Protein AF-A0A1B8H742-F1 (afdb_monomer_lite)

Sequence (136 aa):
MLNAHKLLTSQNDYFILVGKNGSGKSRLLHDLAEDLHNSGYNTITVSNTLFDKFEVHPQSLYYSYIGSKLGRNFPAQAIKNTLSTESPKKVSHIFSVLNHIGYEQKIGIKVKFRKKFKDAIRYSTNAFDDYYPIFF

Secondary structure (DSSP, 8-state):
---HHHHHT-S-S-------TTSSHHHHHHHHHHHHHHTT--EEEE-SSTT------TT-SSEEEESGGG-TTHHHHHHHHHHTSS-HHHHHHHHHHHHHTT--S---------HHHHHHHHS---TT-PPP----

Radius of gyration: 23.11 Å; chains: 1; bounding box: 51×52×56 Å

Structure (mmCIF, N/CA/C/O backbone):
data_AF-A0A1B8H742-F1
#
_entry.id   AF-A0A1B8H742-F1
#
loop_
_atom_site.group_PDB
_atom_site.id
_atom_site.type_symbol
_atom_site.label_atom_id
_atom_site.label_alt_id
_atom_site.label_comp_id
_atom_site.label_asym_id
_atom_site.label_entity_id
_atom_site.label_seq_id
_atom_site.pdbx_PDB_ins_code
_atom_site.Cartn_x
_atom_site.Cartn_y
_atom_site.Cartn_z
_atom_site.occupancy
_atom_site.B_iso_or_equiv
_atom_site.auth_seq_id
_atom_site.auth_comp_id
_atom_site.auth_asym_id
_atom_site.auth_atom_id
_atom_site.pdbx_PDB_model_num
ATOM 1 N N . MET A 1 1 ? -19.922 -10.721 17.513 1.00 72.19 1 MET A N 1
ATOM 2 C CA . MET A 1 1 ? -19.017 -10.661 16.344 1.00 72.19 1 MET A CA 1
ATOM 3 C C . MET A 1 1 ? -17.911 -9.637 16.603 1.00 72.19 1 MET A C 1
ATOM 5 O O . MET A 1 1 ? -18.098 -8.798 17.483 1.00 72.19 1 MET A O 1
ATOM 9 N N . LEU A 1 2 ? -16.760 -9.755 15.934 1.00 87.88 2 LEU A N 1
ATOM 10 C CA . LEU A 1 2 ? -15.683 -8.751 15.967 1.00 87.88 2 LEU A CA 1
ATOM 11 C C . LEU A 1 2 ? -16.179 -7.459 15.291 1.00 87.88 2 LEU A C 1
ATOM 13 O O . LEU A 1 2 ? -16.907 -7.556 14.308 1.00 87.88 2 LEU A O 1
ATOM 17 N N . ASN A 1 3 ? -15.837 -6.288 15.826 1.00 92.12 3 ASN A N 1
ATOM 18 C CA . ASN A 1 3 ? -16.185 -4.974 15.269 1.00 92.12 3 ASN A CA 1
ATOM 19 C C . ASN A 1 3 ? -15.054 -3.964 15.550 1.00 92.12 3 ASN A C 1
ATOM 21 O O . ASN A 1 3 ? -14.145 -4.275 16.326 1.00 92.12 3 ASN A O 1
ATOM 25 N N . ALA A 1 4 ? -15.113 -2.774 14.945 1.00 92.06 4 ALA A N 1
ATOM 26 C CA . ALA A 1 4 ? -14.058 -1.764 15.059 1.00 92.06 4 ALA A CA 1
ATOM 27 C C . ALA A 1 4 ? -13.769 -1.360 16.516 1.00 92.06 4 ALA A C 1
ATOM 29 O O . ALA A 1 4 ? -12.616 -1.358 16.933 1.00 92.06 4 ALA A O 1
ATOM 30 N N . HIS A 1 5 ? -14.802 -1.129 17.334 1.00 92.19 5 HIS A N 1
ATOM 31 C CA . HIS A 1 5 ? -14.616 -0.804 18.753 1.00 92.19 5 HIS A CA 1
ATOM 32 C C . HIS A 1 5 ? -13.834 -1.897 19.492 1.00 92.19 5 HIS A C 1
ATOM 34 O O . HIS A 1 5 ? -12.894 -1.603 20.221 1.00 92.19 5 HIS A O 1
ATOM 40 N N . LYS A 1 6 ? -14.195 -3.173 19.303 1.00 92.31 6 LYS A N 1
ATOM 41 C CA . LYS A 1 6 ? -13.496 -4.289 19.954 1.00 92.31 6 LYS A CA 1
ATOM 42 C C . LYS A 1 6 ? -12.052 -4.439 19.495 1.00 92.31 6 LYS A C 1
ATOM 44 O O . LYS A 1 6 ? -11.255 -4.912 20.294 1.00 92.31 6 LYS A O 1
ATOM 49 N N . LEU A 1 7 ? -11.732 -4.078 18.250 1.00 92.12 7 LEU A N 1
ATOM 50 C CA . LEU A 1 7 ? -10.348 -4.024 17.776 1.00 92.12 7 LEU A CA 1
ATOM 51 C C . LEU A 1 7 ? -9.574 -2.925 18.507 1.00 92.12 7 LEU A C 1
ATOM 53 O O . LEU A 1 7 ? -8.513 -3.193 19.055 1.00 92.12 7 LEU A O 1
ATOM 57 N N . LEU A 1 8 ? -10.137 -1.717 18.567 1.00 91.25 8 LEU A N 1
ATOM 58 C CA . LEU A 1 8 ? -9.477 -0.536 19.130 1.00 91.25 8 LEU A CA 1
ATOM 59 C C . LEU A 1 8 ? -9.279 -0.606 20.648 1.00 91.25 8 LEU A C 1
ATOM 61 O O . LEU A 1 8 ? -8.309 -0.060 21.161 1.00 91.25 8 LEU A O 1
ATOM 65 N N . THR A 1 9 ? -10.188 -1.259 21.375 1.00 93.62 9 THR A N 1
ATOM 66 C CA . THR A 1 9 ? -10.099 -1.391 22.838 1.00 93.62 9 THR A CA 1
ATOM 67 C C . THR A 1 9 ? -9.462 -2.702 23.291 1.00 93.62 9 THR A C 1
ATOM 69 O O . THR A 1 9 ? -9.476 -3.003 24.485 1.00 93.62 9 THR A O 1
ATOM 72 N N . SER A 1 10 ? -8.997 -3.546 22.368 1.00 93.38 10 SER A N 1
ATOM 73 C CA . SER A 1 10 ? -8.384 -4.814 22.750 1.00 93.38 10 SER A CA 1
ATOM 74 C C . SER A 1 10 ? -6.988 -4.609 23.317 1.00 93.38 10 SER A C 1
ATOM 76 O O . SER A 1 10 ? -6.275 -3.697 22.922 1.00 93.38 10 SER A O 1
ATOM 78 N N . GLN A 1 11 ? -6.576 -5.522 24.193 1.00 94.69 11 GLN A N 1
ATOM 79 C CA . GLN A 1 11 ? -5.173 -5.658 24.585 1.00 94.69 11 GLN A CA 1
ATOM 80 C C . GLN A 1 11 ? -4.357 -6.480 23.572 1.00 94.69 11 GLN A C 1
ATOM 82 O O . GLN A 1 11 ? -3.143 -6.566 23.706 1.00 94.69 11 GLN A O 1
ATOM 87 N N . ASN A 1 12 ? -5.010 -7.120 22.592 1.00 92.44 12 ASN A N 1
ATOM 88 C CA . ASN A 1 12 ? -4.338 -7.907 21.561 1.00 92.44 12 ASN A CA 1
ATOM 89 C C . ASN A 1 12 ? -4.073 -7.064 20.311 1.00 92.44 12 ASN A C 1
ATOM 91 O O . ASN A 1 12 ? -4.982 -6.402 19.812 1.00 92.44 12 ASN A O 1
ATOM 95 N N . ASP A 1 13 ? -2.879 -7.210 19.739 1.00 90.81 13 ASP A N 1
ATOM 96 C CA . ASP A 1 13 ? -2.471 -6.484 18.528 1.00 90.81 13 ASP A CA 1
ATOM 97 C C . ASP A 1 13 ? -2.834 -7.210 17.221 1.00 90.81 13 ASP A C 1
ATOM 99 O O . ASP A 1 13 ? -2.765 -6.631 16.137 1.00 90.81 13 ASP A O 1
ATOM 103 N N . TYR A 1 14 ? -3.205 -8.493 17.293 1.00 93.19 14 TYR A N 1
ATOM 104 C CA . TYR A 1 14 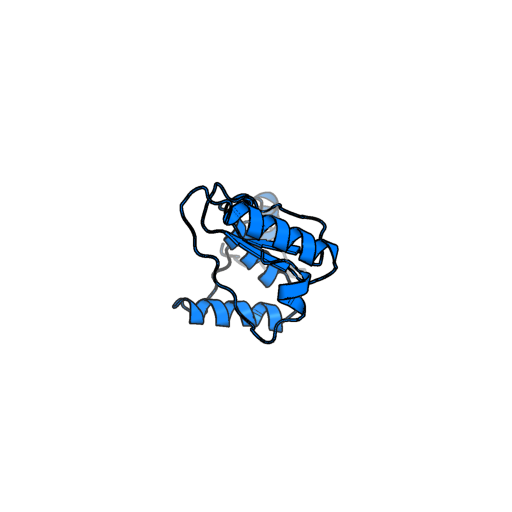? -3.496 -9.309 16.117 1.00 93.19 14 TYR A CA 1
ATOM 105 C C . TYR A 1 14 ? -4.746 -10.169 16.295 1.00 93.19 14 TYR A C 1
ATOM 107 O O . TYR A 1 14 ? -5.039 -10.697 17.367 1.00 93.19 14 TYR A O 1
ATOM 115 N N . PHE A 1 15 ? -5.477 -10.339 15.193 1.00 94.81 15 PHE A N 1
ATOM 116 C CA . PHE A 1 15 ? -6.715 -11.106 15.140 1.00 94.81 15 PHE A CA 1
ATOM 117 C C . PHE A 1 15 ? -6.711 -11.998 13.908 1.00 94.81 15 PHE A C 1
ATOM 119 O O . PHE A 1 15 ? -6.392 -11.554 12.807 1.00 94.81 15 PHE A O 1
ATOM 126 N N . ILE A 1 16 ? -7.109 -13.255 14.087 1.00 93.69 16 ILE A N 1
ATOM 127 C CA . ILE A 1 16 ? -7.201 -14.229 13.000 1.00 93.69 16 ILE A CA 1
ATOM 128 C C . ILE A 1 16 ? -8.666 -14.616 12.828 1.00 93.69 16 ILE A C 1
ATOM 130 O O . ILE A 1 16 ? -9.309 -15.106 13.756 1.00 93.69 16 ILE A O 1
ATOM 134 N N . LEU A 1 17 ? -9.198 -14.409 11.624 1.00 93.50 17 LEU A N 1
ATOM 135 C CA . LEU A 1 17 ? -10.575 -14.753 11.288 1.00 93.50 17 LEU A CA 1
ATOM 136 C C . LEU A 1 17 ? -10.631 -16.100 10.557 1.00 93.50 17 LEU A C 1
ATOM 138 O O . LEU A 1 17 ? -10.281 -16.196 9.381 1.00 93.50 17 LEU A O 1
ATOM 142 N N . VAL A 1 18 ? -11.123 -17.134 11.241 1.00 94.44 18 VAL A N 1
ATOM 143 C CA . VAL A 1 18 ? -11.240 -18.502 10.710 1.00 94.44 18 VAL A CA 1
ATOM 144 C C . VAL A 1 18 ? -12.710 -18.875 10.518 1.0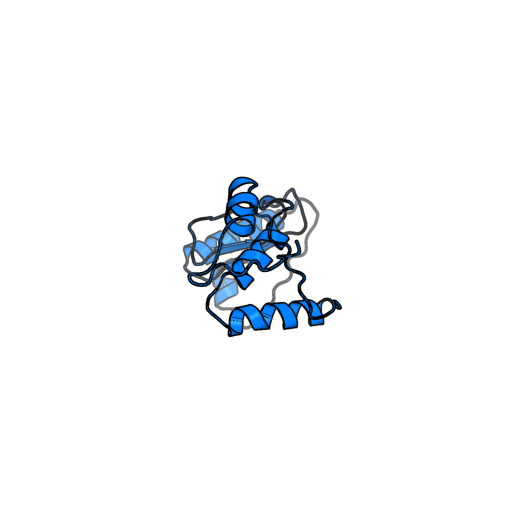0 94.44 18 VAL A C 1
ATOM 146 O O . VAL A 1 18 ? -13.573 -18.505 11.307 1.00 94.44 18 VAL A O 1
ATOM 149 N N . GLY A 1 19 ? -13.017 -19.609 9.449 1.00 93.88 19 GLY A N 1
ATOM 150 C CA . GLY A 1 19 ? -14.378 -20.054 9.148 1.00 93.88 19 GLY A CA 1
ATOM 151 C C . GLY A 1 19 ? -14.484 -20.708 7.775 1.00 93.88 19 GLY A C 1
ATOM 152 O O . GLY A 1 19 ? -13.582 -20.569 6.944 1.00 93.88 19 GLY A O 1
ATOM 153 N N . LYS A 1 20 ? -15.597 -21.399 7.510 1.00 95.50 20 LYS A N 1
ATOM 154 C CA . LYS A 1 20 ? -15.850 -22.077 6.225 1.00 95.50 20 LYS A CA 1
ATOM 155 C C . LYS A 1 20 ? -15.866 -21.091 5.048 1.00 95.50 20 LYS A C 1
ATOM 157 O O . LYS A 1 20 ? -16.108 -19.892 5.212 1.00 95.50 20 LYS A O 1
ATOM 162 N N . ASN A 1 21 ? -15.592 -21.568 3.836 1.00 93.00 21 ASN A N 1
ATOM 163 C CA . ASN A 1 21 ? -15.785 -20.749 2.636 1.00 93.00 21 ASN A CA 1
ATOM 164 C C . ASN A 1 21 ? -17.252 -20.313 2.534 1.00 93.00 21 ASN A C 1
ATOM 166 O O . ASN A 1 21 ? -18.150 -21.066 2.893 1.00 93.00 21 ASN A O 1
ATOM 170 N N . GLY A 1 22 ? -17.480 -19.062 2.132 1.00 92.25 22 GLY A N 1
ATOM 171 C CA . GLY A 1 22 ? -18.819 -18.467 2.120 1.00 92.25 22 GLY A CA 1
ATOM 172 C C . GLY A 1 22 ? -19.335 -17.966 3.477 1.00 92.25 22 GLY A C 1
ATOM 173 O O . GLY A 1 22 ? -20.359 -17.299 3.503 1.00 92.25 22 GLY A O 1
ATOM 174 N N . SER A 1 23 ? -18.622 -18.165 4.594 1.00 94.25 23 SER A N 1
ATOM 175 C CA . SER A 1 23 ? -19.083 -17.726 5.929 1.00 94.25 23 SER A CA 1
ATOM 176 C C . SER A 1 23 ? -19.021 -16.206 6.180 1.00 94.25 23 SER A C 1
ATOM 178 O O . SER A 1 23 ? -19.053 -15.775 7.328 1.00 94.25 23 SER A O 1
ATOM 180 N N . GLY A 1 24 ? -18.836 -15.387 5.140 1.00 94.62 24 GLY A N 1
ATOM 181 C CA . GLY A 1 24 ? -18.797 -13.924 5.259 1.00 94.62 24 GLY A CA 1
ATOM 182 C C . GLY A 1 24 ? -17.463 -13.308 5.702 1.00 94.62 24 GLY A C 1
ATOM 183 O O . GLY A 1 24 ? -17.413 -12.102 5.907 1.00 94.62 24 GLY A O 1
ATOM 184 N N . LYS A 1 25 ? -16.363 -14.070 5.803 1.00 94.81 25 LYS A N 1
ATOM 185 C CA . LYS A 1 25 ? -15.062 -13.551 6.291 1.00 94.81 25 LYS A CA 1
ATOM 186 C C . LYS A 1 25 ? -14.570 -12.303 5.550 1.00 94.81 25 LYS A C 1
ATOM 188 O O . LYS A 1 25 ? -14.269 -11.293 6.171 1.00 94.81 25 LYS A O 1
ATOM 193 N N . SER A 1 26 ? -14.528 -12.363 4.219 1.00 94.69 26 SER A N 1
ATOM 194 C CA . SER A 1 26 ? -14.098 -11.235 3.384 1.00 94.69 26 SER A CA 1
ATOM 195 C C . SER A 1 26 ? -15.049 -10.045 3.475 1.00 94.69 26 SER A C 1
ATOM 197 O O . SER A 1 26 ? -14.616 -8.917 3.280 1.00 94.69 26 SER A O 1
ATOM 199 N N . ARG A 1 27 ? -16.334 -10.290 3.771 1.00 95.38 27 ARG A N 1
ATOM 200 C CA . ARG A 1 27 ? -17.304 -9.217 3.984 1.00 95.38 27 ARG A CA 1
ATOM 201 C C . ARG A 1 27 ? -17.050 -8.523 5.320 1.00 95.38 27 ARG A C 1
ATOM 203 O O . ARG A 1 27 ? -16.902 -7.315 5.321 1.00 95.38 27 ARG A O 1
ATOM 210 N N . LEU A 1 28 ? -16.870 -9.290 6.397 1.00 95.81 28 LEU A N 1
ATOM 211 C CA . LEU A 1 28 ? -16.531 -8.746 7.713 1.00 95.81 28 LEU A CA 1
ATOM 212 C C . LEU A 1 28 ? -15.223 -7.942 7.688 1.00 95.81 28 LEU A C 1
ATOM 214 O O . LEU A 1 28 ? -15.158 -6.876 8.282 1.00 95.81 28 LEU A O 1
ATOM 218 N N . LEU A 1 29 ? -14.186 -8.431 6.997 1.00 95.94 29 LEU A N 1
ATOM 219 C CA . LEU A 1 29 ? -12.924 -7.693 6.857 1.00 95.94 29 LEU A CA 1
ATOM 220 C C . LEU A 1 29 ? -13.092 -6.377 6.087 1.00 95.94 29 LEU A C 1
ATOM 222 O O . LEU A 1 29 ? -12.456 -5.393 6.443 1.00 95.94 29 LEU A O 1
ATOM 226 N N . HIS A 1 30 ? -13.938 -6.356 5.054 1.00 96.62 30 HIS A N 1
ATOM 227 C CA . HIS A 1 30 ? -14.275 -5.126 4.342 1.00 96.62 30 HIS A CA 1
ATOM 228 C C . HIS A 1 30 ? -15.031 -4.148 5.246 1.00 96.62 30 HIS A C 1
ATOM 230 O O . HIS A 1 30 ? -14.599 -3.009 5.367 1.00 96.62 30 HIS A O 1
ATOM 236 N N . ASP A 1 31 ? -16.085 -4.606 5.927 1.00 96.75 31 ASP A N 1
ATOM 237 C CA . ASP A 1 31 ? -16.889 -3.755 6.809 1.00 96.75 31 ASP A CA 1
ATOM 238 C C . ASP A 1 31 ? -16.010 -3.147 7.927 1.00 96.75 31 ASP A C 1
ATOM 240 O O . ASP A 1 31 ? -16.052 -1.947 8.170 1.00 96.75 31 ASP A O 1
ATOM 244 N N . LEU A 1 32 ? -15.114 -3.942 8.530 1.00 96.75 32 LEU A N 1
ATOM 245 C CA . LEU A 1 32 ? -14.145 -3.459 9.524 1.00 96.75 32 LEU A CA 1
ATOM 246 C C . LEU A 1 32 ? -13.192 -2.391 8.975 1.00 96.75 32 LEU A C 1
ATOM 248 O O . LEU A 1 32 ? -12.856 -1.448 9.689 1.00 96.75 32 LEU A O 1
ATOM 252 N N . ALA A 1 33 ? -12.719 -2.557 7.739 1.00 96.62 33 ALA A N 1
ATOM 253 C CA . ALA A 1 33 ? -11.812 -1.601 7.121 1.00 96.62 33 ALA A CA 1
ATOM 254 C C . ALA A 1 33 ? -12.509 -0.262 6.843 1.00 96.62 33 ALA A C 1
ATOM 256 O O . ALA A 1 33 ? -11.929 0.788 7.111 1.00 96.62 33 ALA A O 1
ATOM 257 N N . GLU A 1 34 ? -13.754 -0.298 6.362 1.00 96.88 34 GLU A N 1
ATOM 258 C CA . GLU A 1 34 ? -14.560 0.907 6.158 1.00 96.88 34 GLU A CA 1
ATOM 259 C C . GLU A 1 34 ? -14.896 1.585 7.490 1.00 96.88 34 GLU A C 1
ATOM 261 O O . GLU A 1 34 ? -14.739 2.796 7.612 1.00 96.88 34 GLU A O 1
ATOM 266 N N . ASP A 1 35 ? -15.280 0.829 8.521 1.00 96.31 35 ASP A N 1
ATOM 267 C CA . ASP A 1 35 ? -15.584 1.387 9.844 1.00 96.31 35 ASP A CA 1
ATOM 268 C C . ASP A 1 35 ? -14.373 2.117 10.451 1.00 96.31 35 ASP A C 1
ATOM 270 O O . ASP A 1 35 ? -14.500 3.237 10.956 1.00 96.31 35 ASP A O 1
ATOM 274 N N . LEU A 1 36 ? -13.184 1.505 10.388 1.00 95.75 36 LEU A N 1
ATOM 275 C CA . LEU A 1 36 ? -11.944 2.115 10.881 1.00 95.75 36 LEU A CA 1
ATOM 276 C C . LEU A 1 36 ? -11.563 3.349 10.060 1.00 95.75 36 LEU A C 1
ATOM 278 O O . LEU A 1 36 ? -11.229 4.388 10.637 1.00 95.75 36 LEU A O 1
ATOM 282 N N . HIS A 1 37 ? -11.673 3.265 8.734 1.00 95.50 37 HIS A N 1
ATOM 283 C CA . HIS A 1 37 ? -11.426 4.392 7.845 1.00 95.50 37 HIS A CA 1
ATOM 284 C C . HIS A 1 37 ? -12.348 5.577 8.148 1.00 95.50 37 HIS A C 1
ATOM 286 O O . HIS A 1 37 ? -11.864 6.693 8.346 1.00 95.50 37 HIS A O 1
ATOM 292 N N . ASN A 1 38 ? -13.657 5.329 8.216 1.00 94.12 38 ASN A N 1
ATOM 293 C CA . ASN A 1 38 ? -14.678 6.343 8.474 1.00 94.12 38 ASN A CA 1
ATOM 294 C C . ASN A 1 38 ? -14.534 6.961 9.870 1.00 94.12 38 ASN A C 1
ATOM 296 O O . ASN A 1 38 ? -14.891 8.118 10.075 1.00 94.12 38 ASN A O 1
ATOM 300 N N . SER A 1 39 ? -13.953 6.218 10.815 1.00 93.75 39 SER A N 1
ATOM 301 C CA . SER A 1 39 ? -13.606 6.715 12.151 1.00 93.75 39 SER A CA 1
ATOM 302 C C . SER A 1 39 ? -12.299 7.529 12.184 1.00 93.75 39 SER A C 1
ATOM 304 O O . SER A 1 39 ? -11.873 7.955 13.254 1.00 93.75 39 SER A O 1
ATOM 306 N N . GLY A 1 40 ? -11.645 7.749 11.036 1.00 93.06 40 GLY A N 1
ATOM 307 C CA . GLY A 1 40 ? -10.429 8.559 10.907 1.00 93.06 40 GLY A CA 1
ATOM 308 C C . GLY A 1 40 ? -9.119 7.809 11.164 1.00 93.06 40 GLY A C 1
ATOM 309 O O . GLY A 1 40 ? -8.065 8.440 11.249 1.00 93.06 40 GLY A O 1
ATOM 310 N N . TYR A 1 41 ? -9.147 6.478 11.280 1.00 94.81 41 TYR A N 1
ATOM 311 C CA . TYR A 1 41 ? -7.932 5.691 11.485 1.00 94.81 41 TYR A CA 1
ATOM 312 C C . TYR A 1 41 ? -7.212 5.407 10.168 1.00 94.81 41 TYR A C 1
ATOM 314 O O . TYR A 1 41 ? -7.825 5.038 9.161 1.00 94.81 41 TYR A O 1
ATOM 322 N N . ASN A 1 42 ? -5.879 5.495 10.215 1.00 95.81 42 ASN A N 1
ATOM 323 C CA . ASN A 1 42 ? -5.010 5.030 9.138 1.00 95.81 42 ASN A CA 1
ATOM 324 C C . ASN A 1 42 ? -5.224 3.532 8.911 1.00 95.81 42 ASN A C 1
ATOM 326 O O . ASN A 1 42 ? -4.838 2.706 9.736 1.00 95.81 42 ASN A O 1
ATOM 330 N N . THR A 1 43 ? -5.821 3.196 7.777 1.00 95.88 43 THR A N 1
ATOM 331 C CA . THR A 1 43 ? -6.245 1.846 7.436 1.00 95.88 43 THR A CA 1
ATOM 332 C C . THR A 1 43 ? -5.552 1.410 6.154 1.00 95.88 43 THR A C 1
ATOM 334 O O . THR A 1 43 ? -5.639 2.073 5.120 1.00 95.88 43 THR A O 1
ATOM 337 N N . ILE A 1 44 ? -4.850 0.279 6.214 1.00 96.19 44 ILE A N 1
ATOM 338 C CA . ILE A 1 44 ? -4.234 -0.344 5.042 1.00 96.19 44 ILE A CA 1
ATOM 339 C C . ILE A 1 44 ? -4.912 -1.688 4.817 1.00 96.19 44 ILE A C 1
ATOM 341 O O . ILE A 1 44 ? -4.882 -2.555 5.690 1.00 96.19 44 ILE A O 1
ATOM 345 N N . THR A 1 45 ? -5.507 -1.874 3.644 1.00 96.50 45 THR A N 1
ATOM 346 C CA . THR A 1 45 ? -6.107 -3.147 3.241 1.00 96.50 45 THR A CA 1
ATOM 347 C C . THR A 1 45 ? -5.233 -3.821 2.199 1.00 96.50 45 THR A C 1
ATOM 349 O O . THR A 1 45 ? -4.790 -3.197 1.237 1.00 96.50 45 THR A O 1
ATOM 352 N N . VAL A 1 46 ? -4.956 -5.112 2.393 1.00 95.62 46 VAL A N 1
ATOM 353 C CA . VAL A 1 46 ? -4.107 -5.897 1.490 1.00 95.62 46 VAL A CA 1
ATOM 354 C C . VAL A 1 46 ? -4.874 -7.117 1.004 1.00 95.62 46 VAL A C 1
ATOM 356 O O . VAL A 1 46 ? -5.468 -7.848 1.797 1.00 95.62 46 VAL A O 1
ATOM 359 N N . SER A 1 47 ? -4.860 -7.346 -0.307 1.00 94.56 47 SER A N 1
ATOM 360 C CA . SER A 1 47 ? -5.535 -8.473 -0.942 1.00 94.56 47 SER A CA 1
ATOM 361 C C . SER A 1 47 ? -4.666 -9.137 -2.005 1.00 94.56 47 SER A C 1
ATOM 363 O O . SER A 1 47 ? -4.170 -8.492 -2.929 1.00 94.56 47 SER A O 1
ATOM 365 N N . ASN A 1 48 ? -4.585 -10.466 -1.923 1.00 90.50 48 ASN A N 1
ATOM 366 C CA . ASN A 1 48 ? -3.892 -11.311 -2.897 1.00 90.50 48 ASN A CA 1
ATOM 367 C C . ASN A 1 48 ? -4.844 -11.928 -3.939 1.00 90.50 48 ASN A C 1
ATOM 369 O O . ASN A 1 48 ? -4.447 -12.826 -4.678 1.00 90.50 48 ASN A O 1
ATOM 373 N N . THR A 1 49 ? -6.107 -11.493 -3.998 1.00 88.94 49 THR A N 1
ATOM 374 C CA . THR A 1 49 ? -7.109 -12.019 -4.939 1.00 88.94 49 THR A CA 1
ATOM 375 C C . THR A 1 49 ? -7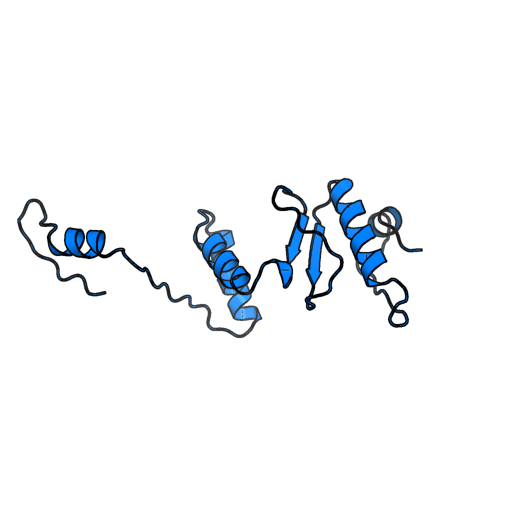.718 -10.912 -5.797 1.00 88.94 49 THR A C 1
ATOM 377 O O . THR A 1 49 ? -7.739 -9.745 -5.416 1.00 88.94 49 THR A O 1
ATOM 380 N N . LEU A 1 50 ? -8.210 -11.287 -6.980 1.00 87.19 50 LEU A N 1
ATOM 381 C CA . LEU A 1 50 ? -8.974 -10.416 -7.886 1.00 87.19 50 LEU A CA 1
ATOM 382 C C . LEU A 1 50 ? -10.405 -10.167 -7.409 1.00 87.19 50 LEU A C 1
ATOM 384 O O . LEU A 1 50 ? -11.025 -9.185 -7.802 1.00 87.19 50 LEU A O 1
ATOM 388 N N . PHE A 1 51 ? -10.920 -11.043 -6.548 1.00 89.44 51 PHE A N 1
ATOM 389 C CA . PHE A 1 51 ? -12.324 -11.054 -6.135 1.00 89.44 51 PHE A CA 1
ATOM 390 C C . PHE A 1 51 ? -12.535 -10.506 -4.722 1.00 89.44 51 PHE A C 1
ATOM 392 O O . PHE A 1 51 ? -13.486 -10.891 -4.039 1.00 89.44 51 PHE A O 1
ATOM 399 N N . ASP A 1 52 ? -11.625 -9.660 -4.236 1.00 94.25 52 ASP A N 1
ATOM 400 C CA . ASP A 1 52 ? -11.791 -9.076 -2.911 1.00 94.25 52 ASP A CA 1
ATOM 401 C C . ASP A 1 52 ? -12.939 -8.067 -2.853 1.00 94.25 52 ASP A C 1
ATOM 403 O O . ASP A 1 52 ? -13.401 -7.519 -3.858 1.00 94.25 52 ASP A O 1
ATOM 407 N N . LYS A 1 53 ? -13.398 -7.833 -1.627 1.00 94.44 53 LYS A N 1
ATOM 408 C CA . LYS A 1 53 ? -14.531 -6.965 -1.311 1.00 94.44 53 LYS A CA 1
ATOM 409 C C . LYS A 1 53 ? -14.099 -5.552 -0.907 1.00 94.44 53 LYS A C 1
ATOM 411 O O . LYS A 1 53 ? -14.974 -4.763 -0.601 1.00 94.44 53 LYS A O 1
ATOM 416 N N . PHE A 1 54 ? -12.800 -5.243 -0.870 1.00 96.62 54 PHE A N 1
ATOM 417 C CA . PHE A 1 54 ? -12.314 -3.945 -0.400 1.00 96.62 54 PHE A CA 1
ATOM 418 C C . PHE A 1 54 ? -12.578 -2.846 -1.426 1.00 96.62 54 PHE A C 1
ATOM 420 O O . PHE A 1 54 ? -12.400 -3.062 -2.626 1.00 96.62 54 PHE A O 1
ATOM 427 N N . GLU A 1 55 ? -12.954 -1.661 -0.963 1.00 94.06 55 GLU A N 1
ATOM 428 C CA . GLU A 1 55 ? -13.077 -0.498 -1.836 1.00 94.06 55 GLU A CA 1
ATOM 429 C C . GLU A 1 55 ? -11.715 0.164 -2.047 1.00 94.06 55 GLU A C 1
ATOM 431 O O . GLU A 1 55 ? -10.763 -0.040 -1.282 1.00 94.06 55 GLU A O 1
ATOM 436 N N . VAL A 1 56 ? -11.624 0.947 -3.120 1.00 93.25 56 VAL A N 1
ATOM 437 C CA . VAL A 1 5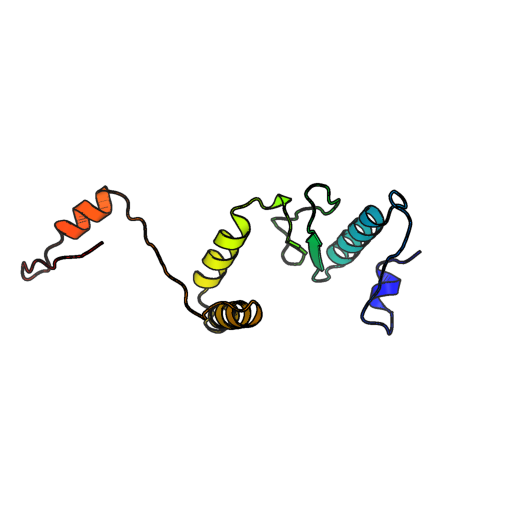6 ? -10.499 1.845 -3.372 1.00 93.25 56 VAL A CA 1
ATOM 438 C C . VAL A 1 56 ? -10.990 3.258 -3.108 1.00 93.25 56 VAL A C 1
ATOM 440 O O . VAL A 1 56 ? -11.984 3.676 -3.694 1.00 93.25 56 VAL A O 1
ATOM 443 N N . HIS A 1 57 ? -10.257 4.001 -2.280 1.00 93.56 57 HIS A N 1
ATOM 444 C CA . HIS A 1 57 ? -10.577 5.382 -1.917 1.00 93.56 57 HIS A CA 1
ATOM 445 C C . HIS A 1 57 ? -9.488 6.337 -2.436 1.00 93.56 57 HIS A C 1
ATOM 447 O O . HIS A 1 57 ? -8.589 6.697 -1.681 1.00 93.56 57 HIS A O 1
ATOM 453 N N . PRO A 1 58 ? -9.512 6.762 -3.719 1.00 86.31 58 PRO A N 1
ATOM 454 C CA . PRO A 1 58 ? -8.401 7.499 -4.336 1.00 86.31 58 PRO A CA 1
ATOM 455 C C . PRO A 1 58 ? -8.107 8.863 -3.703 1.00 86.31 58 PRO A C 1
ATOM 457 O O . PRO A 1 58 ? -7.002 9.376 -3.841 1.00 86.31 58 PRO A O 1
ATOM 460 N N . GLN A 1 59 ? -9.108 9.467 -3.059 1.00 90.69 59 GLN A N 1
ATOM 461 C CA . GLN A 1 59 ? -9.010 10.785 -2.427 1.00 90.69 59 GLN A CA 1
ATOM 462 C C . GLN A 1 59 ? -8.726 10.699 -0.921 1.00 90.69 59 GLN A C 1
ATOM 464 O O . GLN A 1 59 ? -8.535 11.727 -0.275 1.00 90.69 59 GLN A O 1
ATOM 469 N N . SER A 1 60 ? -8.712 9.493 -0.349 1.00 92.88 60 SER A N 1
ATOM 470 C CA . SER A 1 60 ? -8.504 9.319 1.083 1.00 92.88 60 SER A CA 1
ATOM 471 C C . SER A 1 60 ? -7.032 9.475 1.445 1.00 92.88 60 SER A C 1
ATOM 473 O O . SER A 1 60 ? -6.154 8.863 0.840 1.00 92.88 60 SER A O 1
ATOM 475 N N . LEU A 1 61 ? -6.767 10.271 2.480 1.00 89.31 61 LEU A N 1
ATOM 476 C CA . LEU A 1 61 ? -5.438 10.396 3.084 1.00 89.31 61 LEU A CA 1
ATOM 477 C C . LEU A 1 61 ? -5.158 9.298 4.119 1.00 89.31 61 LEU A C 1
ATOM 479 O O . LEU A 1 61 ? -4.005 9.083 4.482 1.00 89.31 61 LEU A O 1
ATOM 483 N N . TYR A 1 62 ? -6.205 8.613 4.585 1.00 93.00 62 TYR A N 1
ATOM 484 C CA . TYR A 1 62 ? -6.154 7.675 5.708 1.00 93.00 62 TYR A CA 1
ATOM 485 C C . TYR A 1 62 ? -6.468 6.237 5.295 1.00 93.00 62 TYR A C 1
ATOM 487 O O . TYR A 1 62 ? -6.456 5.348 6.137 1.00 93.00 62 TYR A O 1
ATOM 495 N N . TYR A 1 63 ? -6.746 5.985 4.016 1.00 96.50 63 TYR A N 1
ATOM 496 C CA . TYR A 1 63 ? -7.031 4.649 3.513 1.00 96.50 63 TYR A CA 1
ATOM 497 C C . TYR A 1 63 ? -6.145 4.315 2.323 1.00 96.50 63 TYR A C 1
ATOM 499 O O . TYR A 1 63 ? -6.138 5.014 1.313 1.00 96.50 63 TYR A O 1
ATOM 507 N N . SER A 1 64 ? -5.410 3.212 2.430 1.00 94.19 64 SER A N 1
ATOM 508 C CA . SER A 1 64 ? -4.594 2.677 1.344 1.00 94.19 64 SER A CA 1
ATOM 509 C C . SER A 1 64 ? -4.998 1.243 1.047 1.00 94.19 64 SER A C 1
ATOM 511 O O . SER A 1 64 ? -4.848 0.357 1.883 1.00 94.19 64 SER A O 1
ATOM 513 N N . TYR A 1 65 ? -5.470 1.004 -0.171 1.00 94.94 65 TYR A N 1
ATOM 514 C CA . TYR A 1 65 ? -5.673 -0.345 -0.683 1.00 94.94 65 TYR A CA 1
ATOM 515 C C . TYR A 1 65 ? -4.410 -0.816 -1.403 1.00 94.94 65 TYR A C 1
ATOM 517 O O . TYR A 1 65 ? -3.800 -0.053 -2.151 1.00 94.94 65 TYR A O 1
ATOM 525 N N . ILE A 1 66 ? -4.036 -2.078 -1.202 1.00 93.31 66 ILE A N 1
ATOM 526 C CA . ILE A 1 66 ? -2.986 -2.782 -1.936 1.00 93.31 66 ILE A CA 1
ATOM 527 C C . ILE A 1 66 ? -3.580 -4.088 -2.442 1.00 93.31 66 ILE A C 1
ATOM 529 O O . ILE A 1 66 ? -3.816 -5.034 -1.691 1.00 93.31 66 ILE A O 1
ATOM 533 N N . GLY A 1 67 ? -3.792 -4.164 -3.745 1.00 92.56 67 GLY A N 1
ATOM 534 C CA . GLY A 1 67 ? -4.286 -5.380 -4.352 1.00 92.56 67 GLY A CA 1
ATOM 535 C C . GLY A 1 67 ? -4.459 -5.248 -5.848 1.00 92.56 67 GLY A C 1
ATOM 536 O O . GLY A 1 67 ? -4.103 -4.252 -6.483 1.00 92.56 67 GLY A O 1
ATOM 537 N N . SER A 1 68 ? -5.005 -6.3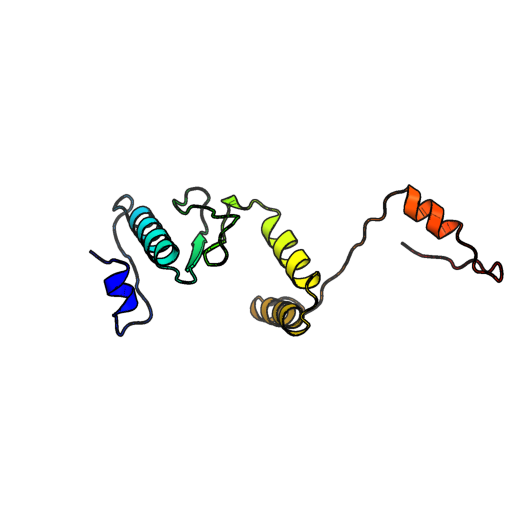05 -6.417 1.00 88.38 68 SER A N 1
ATOM 538 C CA . SER A 1 68 ? -5.081 -6.504 -7.857 1.00 88.38 68 SER A CA 1
ATOM 539 C C . SER A 1 68 ? -5.939 -5.464 -8.598 1.00 88.38 68 SER A C 1
ATOM 541 O O . SER A 1 68 ? -5.673 -5.209 -9.775 1.00 88.38 68 SER A O 1
ATOM 543 N N . LYS A 1 69 ? -6.891 -4.798 -7.919 1.00 89.94 69 LYS A N 1
ATOM 544 C CA . LYS A 1 69 ? -7.716 -3.715 -8.499 1.00 89.94 69 LYS A CA 1
ATOM 545 C C . LYS A 1 69 ? -6.893 -2.508 -8.964 1.00 89.94 69 LYS A C 1
ATOM 547 O O . LYS A 1 69 ? -7.338 -1.775 -9.839 1.00 89.94 69 LYS A O 1
ATOM 552 N N . LEU A 1 70 ? -5.673 -2.327 -8.447 1.00 87.88 70 LEU A N 1
ATOM 553 C CA . LEU A 1 70 ? -4.754 -1.260 -8.878 1.00 87.88 70 LEU A CA 1
ATOM 554 C C . LEU A 1 70 ? -4.051 -1.573 -10.208 1.00 87.88 70 LEU A C 1
ATOM 556 O O . LEU A 1 70 ? -3.373 -0.724 -10.787 1.00 87.88 70 LEU A O 1
ATOM 560 N N . GLY A 1 71 ? -4.211 -2.798 -10.708 1.00 87.62 71 GLY A N 1
ATOM 561 C CA . GLY A 1 71 ? -3.641 -3.245 -11.966 1.00 87.62 71 GLY A CA 1
ATOM 562 C C . GLY A 1 71 ? -2.153 -3.591 -11.888 1.00 87.62 71 GLY A C 1
ATOM 563 O O . GLY A 1 71 ? -1.434 -3.322 -10.927 1.00 87.62 71 GLY A O 1
ATOM 564 N N . ARG A 1 72 ? -1.664 -4.205 -12.969 1.00 87.00 72 ARG A N 1
ATOM 565 C CA . ARG A 1 72 ? -0.307 -4.780 -13.058 1.00 87.00 72 ARG A CA 1
ATOM 566 C C . ARG A 1 72 ? 0.817 -3.743 -12.967 1.00 87.00 72 ARG A C 1
ATOM 568 O O . ARG A 1 72 ? 1.948 -4.093 -12.656 1.00 87.00 72 ARG A O 1
ATOM 575 N N . ASN A 1 73 ? 0.511 -2.477 -13.244 1.00 88.00 73 ASN A N 1
ATOM 576 C CA . ASN A 1 73 ? 1.490 -1.392 -13.235 1.00 88.00 73 ASN A CA 1
ATOM 577 C C . ASN A 1 73 ? 1.695 -0.779 -11.844 1.00 88.00 73 ASN A C 1
ATOM 579 O O . ASN A 1 73 ? 2.611 0.029 -11.688 1.00 88.00 73 ASN A O 1
ATOM 583 N N . PHE A 1 74 ? 0.882 -1.151 -10.850 1.00 88.56 74 PHE A N 1
ATOM 584 C CA . PHE A 1 74 ? 0.939 -0.568 -9.514 1.00 88.56 74 PHE A CA 1
ATOM 585 C C . PHE A 1 74 ? 2.325 -0.665 -8.855 1.00 88.56 74 PHE A C 1
ATOM 587 O O . PHE A 1 74 ? 2.814 0.373 -8.414 1.00 88.56 74 PHE A O 1
ATOM 594 N N . PRO A 1 75 ? 3.040 -1.813 -8.862 1.00 85.56 75 PRO A N 1
ATOM 595 C CA . PRO A 1 75 ? 4.380 -1.876 -8.272 1.00 85.56 75 PRO A CA 1
ATOM 596 C C . PRO A 1 75 ? 5.360 -0.898 -8.931 1.00 85.56 75 PRO A C 1
ATOM 598 O O . PRO A 1 75 ? 6.099 -0.184 -8.255 1.00 85.56 75 PRO A O 1
ATOM 601 N N . ALA A 1 76 ? 5.322 -0.800 -10.263 1.00 87.81 76 ALA A N 1
ATOM 602 C CA . ALA A 1 76 ? 6.169 0.128 -11.003 1.00 87.81 76 ALA A CA 1
ATOM 603 C C . ALA A 1 76 ? 5.812 1.595 -10.710 1.00 87.81 76 ALA A C 1
ATOM 605 O O . ALA A 1 76 ? 6.703 2.440 -10.652 1.00 87.81 76 ALA A O 1
ATOM 606 N N . GLN A 1 77 ? 4.527 1.912 -10.534 1.00 88.62 77 GLN A N 1
ATOM 607 C CA . GLN A 1 77 ? 4.079 3.245 -10.128 1.00 88.62 77 GLN A CA 1
ATOM 608 C C . GLN A 1 77 ? 4.501 3.567 -8.694 1.00 88.62 77 GLN A C 1
ATOM 610 O O . GLN A 1 77 ? 5.032 4.646 -8.466 1.00 88.62 77 GLN A O 1
ATOM 615 N N . ALA A 1 78 ? 4.353 2.630 -7.755 1.00 87.94 78 ALA A N 1
ATOM 616 C CA . ALA A 1 78 ? 4.766 2.803 -6.367 1.00 87.94 78 ALA A CA 1
ATOM 617 C C . ALA A 1 78 ? 6.266 3.116 -6.264 1.00 87.94 78 ALA A C 1
ATOM 619 O O . ALA A 1 78 ? 6.645 4.090 -5.622 1.00 87.94 78 ALA A O 1
ATOM 620 N N . ILE A 1 79 ? 7.115 2.368 -6.978 1.00 88.50 79 ILE A N 1
ATOM 621 C CA . ILE A 1 79 ? 8.561 2.638 -7.027 1.00 88.50 79 ILE A CA 1
ATOM 622 C C . ILE A 1 79 ? 8.833 4.028 -7.612 1.00 88.50 79 ILE A C 1
ATOM 624 O O . ILE A 1 79 ? 9.579 4.806 -7.022 1.00 88.50 79 ILE A O 1
ATOM 628 N N . LYS A 1 80 ? 8.209 4.379 -8.745 1.00 89.06 80 LYS A N 1
ATOM 629 C CA . LYS A 1 80 ? 8.385 5.703 -9.365 1.00 89.06 80 LYS A CA 1
ATOM 630 C C . LYS A 1 80 ? 7.951 6.835 -8.440 1.00 89.06 80 LYS A C 1
ATOM 632 O O . LYS A 1 80 ? 8.666 7.824 -8.343 1.00 89.06 80 LYS A O 1
ATOM 637 N N . ASN A 1 81 ? 6.822 6.689 -7.754 1.00 88.06 81 ASN A N 1
ATOM 638 C CA . ASN A 1 81 ? 6.308 7.693 -6.828 1.00 88.06 81 ASN A CA 1
ATOM 639 C C . ASN A 1 81 ? 7.263 7.884 -5.648 1.00 88.06 81 ASN A C 1
ATOM 641 O O . ASN A 1 81 ? 7.568 9.018 -5.287 1.00 88.06 81 ASN A O 1
ATOM 645 N N . THR A 1 82 ? 7.799 6.793 -5.097 1.00 89.38 82 THR A N 1
ATOM 646 C CA . THR A 1 82 ? 8.772 6.873 -4.004 1.00 89.38 82 THR A CA 1
ATOM 647 C C . THR A 1 82 ? 10.109 7.456 -4.460 1.00 89.38 82 THR A C 1
ATOM 649 O O . THR A 1 82 ? 10.737 8.161 -3.688 1.00 89.38 82 THR A O 1
ATOM 652 N N . LEU A 1 83 ? 10.536 7.245 -5.709 1.00 88.12 83 LEU A N 1
ATOM 653 C CA . LEU A 1 83 ? 11.729 7.906 -6.263 1.00 88.12 83 LEU A CA 1
ATOM 654 C C . LEU A 1 83 ? 11.496 9.375 -6.640 1.00 88.12 83 LEU A C 1
ATOM 656 O O . LEU A 1 83 ? 12.450 10.137 -6.732 1.00 88.12 83 LEU A O 1
ATOM 660 N N . SER A 1 84 ? 10.242 9.769 -6.866 1.00 88.56 84 SER A N 1
ATOM 661 C CA . SER A 1 84 ? 9.865 11.142 -7.231 1.00 88.56 84 SER A CA 1
ATOM 662 C C . SER A 1 84 ? 9.642 12.039 -6.007 1.00 88.56 84 SER A C 1
ATOM 664 O O . SER A 1 84 ? 9.262 13.195 -6.158 1.00 88.56 84 SER A O 1
ATOM 666 N N . THR A 1 85 ? 9.825 11.517 -4.790 1.00 88.12 85 THR A N 1
ATOM 667 C CA . THR A 1 85 ? 9.703 12.298 -3.555 1.00 88.12 85 THR A CA 1
ATOM 668 C C . THR A 1 85 ? 11.004 13.031 -3.241 1.00 88.12 85 THR A C 1
ATOM 670 O O . THR A 1 85 ? 12.092 12.500 -3.441 1.00 88.12 85 THR A O 1
ATOM 673 N N . GLU A 1 86 ? 10.902 14.224 -2.659 1.00 88.06 86 GLU A N 1
ATOM 674 C CA . GLU A 1 86 ? 12.070 14.977 -2.184 1.00 88.06 86 GLU A CA 1
ATOM 675 C C . GLU A 1 86 ? 12.647 14.418 -0.874 1.00 88.06 86 GLU A C 1
ATOM 677 O O . GLU A 1 86 ? 13.722 14.821 -0.447 1.00 88.06 86 GLU A O 1
ATOM 682 N N . SER A 1 87 ? 11.944 13.490 -0.212 1.00 91.12 87 SER A N 1
ATOM 683 C CA . SER A 1 87 ? 12.348 12.946 1.085 1.00 91.12 87 SER A CA 1
ATOM 684 C C . SER A 1 87 ? 13.422 11.857 0.940 1.00 91.12 87 SER A C 1
ATOM 686 O O . SER A 1 87 ? 13.090 10.728 0.559 1.00 91.12 87 SER A O 1
ATOM 688 N N . PRO A 1 88 ? 14.682 12.101 1.357 1.00 87.19 88 PRO A N 1
ATOM 689 C CA . PRO A 1 88 ? 15.752 11.112 1.212 1.00 87.19 88 PRO A CA 1
ATOM 690 C C . PRO A 1 88 ? 15.486 9.841 2.029 1.00 87.19 88 PRO A C 1
ATOM 692 O O . PRO A 1 88 ? 15.846 8.743 1.615 1.00 87.19 88 PRO A O 1
ATOM 695 N N . LYS A 1 89 ? 14.787 9.978 3.166 1.00 89.62 89 LYS A N 1
ATOM 696 C CA . LYS A 1 89 ? 14.376 8.853 4.024 1.00 89.62 89 LYS A CA 1
ATOM 697 C C . LYS A 1 89 ? 13.401 7.906 3.319 1.00 89.62 89 LYS A C 1
ATOM 699 O O . LYS A 1 89 ? 13.502 6.694 3.457 1.00 89.62 89 LYS A O 1
ATOM 704 N N . LYS A 1 90 ? 12.446 8.443 2.552 1.00 85.19 90 LYS A N 1
ATOM 705 C CA . LYS A 1 90 ? 11.497 7.609 1.796 1.00 85.19 90 LYS A CA 1
ATOM 706 C C . LYS A 1 90 ? 12.202 6.860 0.668 1.00 85.19 90 LYS A C 1
ATOM 708 O O . LYS A 1 90 ? 11.904 5.692 0.439 1.00 85.19 90 LYS A O 1
ATOM 713 N N . VAL A 1 91 ? 13.160 7.512 0.011 1.00 87.69 91 VAL A N 1
ATOM 714 C CA . VAL A 1 91 ? 13.992 6.882 -1.020 1.00 87.69 91 VAL A CA 1
ATOM 715 C C . VAL A 1 91 ? 14.845 5.762 -0.419 1.00 87.69 91 VAL A C 1
ATOM 717 O O . VAL A 1 91 ? 14.864 4.660 -0.965 1.00 87.69 91 VAL A O 1
ATOM 720 N N . SER A 1 92 ? 15.490 5.992 0.733 1.00 89.06 92 SER A N 1
ATOM 721 C CA . SER A 1 92 ? 16.324 4.971 1.382 1.00 89.06 92 SER A CA 1
ATOM 722 C C . SER A 1 92 ? 15.529 3.733 1.809 1.00 89.06 92 SER A C 1
ATOM 724 O O . SER A 1 92 ? 16.021 2.615 1.667 1.00 89.06 92 SER A O 1
ATOM 726 N N . HIS A 1 93 ? 14.274 3.903 2.239 1.00 89.81 93 HIS A N 1
ATOM 727 C CA . HIS A 1 93 ? 13.399 2.782 2.591 1.00 89.81 93 HIS A CA 1
ATOM 728 C C . HIS A 1 93 ? 13.166 1.796 1.439 1.00 89.81 93 HIS A C 1
ATOM 730 O O . HIS A 1 93 ? 13.024 0.605 1.709 1.00 89.81 93 HIS A O 1
ATOM 736 N N . ILE A 1 94 ? 13.165 2.237 0.171 1.00 91.50 94 ILE A N 1
ATOM 737 C CA . ILE A 1 94 ? 13.030 1.303 -0.963 1.00 91.50 94 ILE A CA 1
ATOM 738 C C . ILE A 1 94 ? 14.169 0.283 -0.946 1.00 91.50 94 ILE A C 1
ATOM 740 O O . ILE A 1 94 ? 13.927 -0.905 -1.141 1.00 91.50 94 ILE A O 1
ATOM 744 N N . PHE A 1 95 ? 15.402 0.722 -0.694 1.00 91.62 95 PHE A N 1
ATOM 745 C CA . PHE A 1 95 ? 16.561 -0.168 -0.680 1.00 91.62 95 PHE A CA 1
ATOM 746 C C . PHE A 1 95 ? 16.497 -1.163 0.483 1.00 91.62 95 PHE A C 1
ATOM 748 O O . PHE A 1 95 ? 16.779 -2.344 0.286 1.00 91.62 95 PHE A O 1
ATOM 755 N N . SER A 1 96 ? 16.004 -0.736 1.650 1.00 92.50 96 SER A N 1
ATOM 756 C CA . SER A 1 96 ? 15.717 -1.648 2.765 1.00 92.50 96 SER A CA 1
ATOM 757 C C . SER A 1 96 ? 14.678 -2.706 2.391 1.00 92.50 96 SER A C 1
ATOM 759 O O . SER A 1 96 ? 14.853 -3.879 2.717 1.00 92.50 96 SER A O 1
ATOM 761 N N . VAL A 1 97 ? 13.618 -2.312 1.674 1.00 91.44 97 VAL A N 1
ATOM 762 C CA . VAL A 1 97 ? 12.604 -3.250 1.173 1.00 91.44 97 VAL A CA 1
ATOM 763 C C . VAL A 1 97 ? 13.227 -4.234 0.188 1.00 91.44 97 VAL A C 1
ATOM 765 O O . VAL A 1 97 ? 13.047 -5.431 0.375 1.00 91.44 97 VAL A O 1
ATOM 768 N N . LEU A 1 98 ? 13.995 -3.767 -0.805 1.00 91.50 98 LEU A N 1
ATOM 769 C CA . LEU A 1 98 ? 14.675 -4.633 -1.781 1.00 91.50 98 LEU A CA 1
ATOM 770 C C . LEU A 1 98 ? 15.566 -5.674 -1.095 1.00 91.50 98 LEU A C 1
ATOM 772 O O . LEU A 1 98 ? 15.488 -6.854 -1.426 1.00 91.50 98 LEU A O 1
ATOM 776 N N . ASN A 1 99 ? 16.341 -5.257 -0.092 1.00 94.94 99 ASN A N 1
ATOM 777 C CA . ASN A 1 99 ? 17.165 -6.167 0.698 1.00 94.94 99 ASN A CA 1
ATOM 778 C C . ASN A 1 99 ? 16.318 -7.212 1.439 1.00 94.94 99 ASN A C 1
ATOM 780 O O . ASN A 1 99 ? 16.647 -8.394 1.439 1.00 94.94 99 ASN A O 1
ATOM 784 N N . HIS A 1 100 ? 15.205 -6.784 2.042 1.00 95.06 100 HIS A N 1
ATOM 785 C CA . HIS A 1 100 ? 14.301 -7.670 2.773 1.00 95.06 100 HIS A CA 1
ATOM 786 C C . HIS A 1 100 ? 13.676 -8.749 1.877 1.00 95.06 100 HIS A C 1
ATOM 788 O O . HIS A 1 100 ? 13.540 -9.891 2.305 1.00 95.06 100 HIS A O 1
ATOM 794 N N . ILE A 1 101 ? 13.338 -8.414 0.628 1.00 93.00 101 ILE A N 1
ATOM 795 C CA . ILE A 1 101 ? 12.801 -9.377 -0.346 1.00 93.00 101 ILE A CA 1
ATOM 796 C C . ILE A 1 101 ? 13.890 -10.154 -1.113 1.00 93.00 101 ILE A C 1
ATOM 798 O O . ILE A 1 101 ? 13.561 -10.910 -2.025 1.00 93.00 101 ILE A O 1
ATOM 802 N N . GLY A 1 102 ? 15.171 -9.992 -0.756 1.00 94.25 102 GLY A N 1
ATOM 803 C CA . GLY A 1 102 ? 16.295 -10.752 -1.319 1.00 94.25 102 GLY A CA 1
ATOM 804 C C . GLY A 1 102 ? 16.843 -10.234 -2.654 1.00 94.25 102 GLY A C 1
ATOM 805 O O . GLY A 1 102 ? 17.527 -10.972 -3.358 1.00 94.25 102 GLY A O 1
ATOM 806 N N . TYR A 1 103 ? 16.547 -8.987 -3.023 1.00 93.38 103 TYR A N 1
ATOM 807 C CA . TYR A 1 103 ? 17.064 -8.348 -4.235 1.00 93.38 103 TYR A CA 1
ATOM 808 C C . TYR A 1 103 ? 18.307 -7.504 -3.938 1.00 93.38 103 TYR A C 1
ATOM 810 O O . TYR A 1 103 ? 18.502 -7.004 -2.829 1.00 93.38 103 TYR A O 1
ATOM 818 N N . GLU A 1 104 ? 19.127 -7.272 -4.966 1.00 93.31 104 GLU A N 1
ATOM 819 C CA . GLU A 1 104 ? 20.188 -6.270 -4.885 1.00 93.31 104 GLU A CA 1
ATOM 820 C C . GLU A 1 104 ? 19.598 -4.875 -4.636 1.00 93.31 104 GLU A C 1
ATOM 822 O O . GLU A 1 104 ? 18.608 -4.472 -5.249 1.00 93.31 104 GLU A O 1
ATOM 827 N N . GLN A 1 105 ? 20.255 -4.094 -3.780 1.00 93.12 105 GLN A N 1
ATOM 828 C CA . GLN A 1 105 ? 19.869 -2.719 -3.451 1.00 93.12 105 GLN A CA 1
ATOM 829 C C . GLN A 1 105 ? 20.283 -1.736 -4.560 1.00 93.12 105 GLN A C 1
ATOM 831 O O . GLN A 1 105 ? 20.952 -0.734 -4.320 1.00 93.12 105 GLN A O 1
ATOM 836 N N . LYS A 1 106 ? 19.916 -2.044 -5.805 1.00 89.88 106 LYS A N 1
ATOM 837 C CA . LYS A 1 106 ? 20.216 -1.249 -6.997 1.00 89.88 106 LYS A CA 1
ATOM 838 C C . LYS A 1 106 ? 18.943 -1.062 -7.807 1.00 89.88 106 LYS A C 1
ATOM 840 O O . LYS A 1 106 ? 18.167 -1.995 -7.990 1.00 89.88 106 LYS A O 1
ATOM 845 N N . ILE A 1 107 ? 18.746 0.144 -8.332 1.00 86.12 107 ILE A N 1
ATOM 846 C CA . ILE A 1 107 ? 17.610 0.465 -9.197 1.00 86.12 107 ILE A CA 1
ATOM 847 C C . ILE A 1 107 ? 18.152 1.034 -10.503 1.00 86.12 107 ILE A C 1
ATOM 849 O O . ILE A 1 107 ? 18.764 2.099 -10.523 1.00 86.12 107 ILE A O 1
ATOM 853 N N . GLY A 1 108 ? 17.912 0.324 -11.604 1.00 86.31 108 GLY A N 1
ATOM 854 C CA . GLY A 1 108 ? 18.198 0.828 -12.943 1.00 86.31 108 GLY A CA 1
ATOM 855 C C . GLY A 1 108 ? 17.119 1.810 -13.397 1.00 86.31 108 GLY A C 1
ATOM 856 O O . GLY A 1 108 ? 15.930 1.487 -13.374 1.00 86.31 108 GLY A O 1
ATOM 857 N N . ILE A 1 109 ? 17.522 2.998 -13.847 1.00 84.00 109 ILE A N 1
ATOM 858 C CA . ILE A 1 109 ? 16.600 4.019 -14.354 1.00 84.00 109 ILE A CA 1
ATOM 859 C C . ILE A 1 109 ? 16.759 4.119 -15.869 1.00 84.00 109 ILE A C 1
ATOM 861 O O . ILE A 1 109 ? 17.824 4.456 -16.376 1.00 84.00 109 ILE A O 1
ATOM 865 N N . LYS A 1 110 ? 15.673 3.859 -16.605 1.00 84.19 110 LYS A N 1
ATOM 866 C CA . LYS A 1 110 ? 15.605 4.076 -18.055 1.00 84.19 110 LYS A CA 1
ATOM 867 C C . LYS A 1 110 ? 14.714 5.271 -18.365 1.00 84.19 110 LYS A C 1
ATOM 869 O O . LYS A 1 110 ? 13.490 5.183 -18.252 1.00 84.19 110 LYS A O 1
ATOM 874 N N . VAL A 1 111 ? 15.318 6.363 -18.824 1.00 80.81 111 VAL A N 1
ATOM 875 C CA . VAL A 1 111 ? 14.593 7.568 -19.240 1.00 80.81 111 VAL A CA 1
ATOM 876 C C . VAL A 1 111 ? 14.278 7.490 -20.735 1.00 80.81 111 VAL A C 1
ATOM 878 O O . VAL A 1 111 ? 15.164 7.343 -21.573 1.00 80.81 111 VAL A O 1
ATOM 881 N N . LYS A 1 112 ? 12.992 7.569 -21.097 1.00 80.44 112 LYS A N 1
ATOM 882 C CA . LYS A 1 112 ? 12.548 7.603 -22.500 1.00 80.44 112 LYS A CA 1
ATOM 883 C C . LYS A 1 112 ? 12.265 9.044 -22.927 1.00 80.44 112 LYS A C 1
ATOM 885 O O . LYS A 1 112 ? 11.189 9.569 -22.657 1.00 80.44 112 LYS A O 1
ATOM 890 N N . PHE A 1 113 ? 13.202 9.662 -23.641 1.00 79.44 113 PHE A N 1
ATOM 891 C CA . PHE A 1 113 ? 13.000 10.983 -24.245 1.00 79.44 113 PHE A CA 1
ATOM 892 C C . PHE A 1 113 ? 12.134 10.903 -25.511 1.00 79.44 113 PHE A C 1
ATOM 894 O O . PHE A 1 113 ? 12.318 10.001 -26.337 1.00 79.44 113 PHE A O 1
ATOM 901 N N . ARG A 1 114 ? 11.212 11.864 -25.699 1.00 79.62 114 ARG A N 1
ATOM 902 C CA . ARG A 1 114 ? 10.497 12.020 -26.982 1.00 79.62 114 ARG A CA 1
ATOM 903 C C . ARG A 1 114 ? 11.492 12.432 -28.072 1.00 79.62 114 ARG A C 1
ATOM 905 O O . ARG A 1 114 ? 12.436 13.163 -27.784 1.00 79.62 114 ARG A O 1
ATOM 912 N N . LYS A 1 115 ? 11.241 12.023 -29.321 1.00 78.19 115 LYS A N 1
ATOM 913 C CA . LYS A 1 115 ? 12.135 12.257 -30.473 1.00 78.19 115 LYS A CA 1
ATOM 914 C C . LYS A 1 115 ? 12.606 13.716 -30.581 1.00 78.19 115 LYS A C 1
ATOM 916 O O . LYS A 1 115 ? 13.803 13.952 -30.567 1.00 78.19 115 LYS A O 1
ATOM 921 N N . LYS A 1 116 ? 11.681 14.678 -30.481 1.00 75.62 116 LYS A N 1
ATOM 922 C CA . LYS A 1 116 ? 11.986 16.121 -30.500 1.00 75.62 116 LYS A CA 1
ATOM 923 C C . LYS A 1 116 ? 13.029 16.585 -29.469 1.00 75.62 116 LYS A C 1
ATOM 925 O O . LYS A 1 116 ? 13.785 17.500 -29.750 1.00 75.62 116 LYS A O 1
ATOM 930 N N . PHE A 1 117 ? 13.076 15.964 -28.285 1.00 71.25 117 PHE A N 1
ATOM 931 C CA . PHE A 1 117 ? 14.077 16.289 -27.263 1.00 71.25 117 PHE A CA 1
ATOM 932 C C . PHE A 1 117 ? 15.423 15.653 -27.583 1.00 71.25 117 PHE A C 1
ATOM 934 O O . PHE A 1 117 ? 16.448 16.275 -27.357 1.00 71.25 117 PHE A O 1
ATOM 941 N N . LYS A 1 118 ? 15.428 14.438 -28.142 1.00 68.12 118 LYS A N 1
ATOM 942 C CA . LYS A 1 118 ? 16.666 13.812 -28.621 1.00 68.12 118 LYS A CA 1
ATOM 943 C C . LYS A 1 118 ? 17.297 14.629 -29.741 1.00 68.12 118 LYS A C 1
ATOM 945 O O . LYS A 1 118 ? 18.511 14.767 -29.763 1.00 68.12 118 LYS A O 1
ATOM 950 N N . ASP A 1 119 ? 16.470 15.174 -30.629 1.00 66.25 119 ASP A N 1
ATOM 951 C CA . ASP A 1 119 ? 16.923 16.036 -31.714 1.00 66.25 119 ASP A CA 1
ATOM 952 C C . ASP A 1 119 ? 17.461 17.360 -31.142 1.00 66.25 119 ASP A C 1
ATOM 954 O O . ASP A 1 119 ? 18.606 17.700 -31.400 1.00 66.25 119 ASP A O 1
ATOM 958 N N . ALA A 1 120 ? 16.721 18.041 -30.258 1.00 66.31 120 ALA A N 1
ATOM 959 C CA . ALA A 1 120 ? 17.188 19.280 -29.621 1.00 66.31 120 ALA A CA 1
ATOM 960 C C . ALA A 1 120 ? 18.499 19.117 -28.823 1.00 66.31 120 ALA A C 1
ATOM 962 O O . ALA A 1 120 ? 19.363 19.980 -28.892 1.00 66.31 120 ALA A O 1
ATOM 963 N N . ILE A 1 121 ? 18.664 18.002 -28.105 1.00 63.75 121 ILE A N 1
ATOM 964 C CA . ILE A 1 121 ? 19.871 17.690 -27.320 1.00 63.75 121 ILE A CA 1
ATOM 965 C C . ILE A 1 121 ? 21.064 17.330 -28.224 1.00 63.75 121 ILE A C 1
ATOM 967 O O . ILE A 1 121 ? 22.207 17.588 -27.867 1.00 63.75 121 ILE A O 1
ATOM 971 N N . ARG A 1 122 ? 20.826 16.748 -29.407 1.00 59.81 122 ARG A N 1
ATOM 972 C CA . ARG A 1 122 ? 21.886 16.466 -30.393 1.00 59.81 122 ARG A CA 1
ATOM 973 C C . ARG A 1 122 ? 22.438 17.723 -31.061 1.00 59.81 122 ARG A C 1
ATOM 975 O O . ARG A 1 122 ? 23.561 17.682 -31.546 1.00 59.81 122 ARG A O 1
ATOM 982 N N . TYR A 1 123 ? 21.649 18.795 -31.107 1.00 54.53 123 TYR A N 1
ATOM 983 C CA . TYR A 1 123 ? 21.998 20.048 -31.781 1.00 54.53 123 TYR A CA 1
ATOM 984 C C . TYR A 1 123 ? 22.195 21.224 -30.816 1.00 54.53 123 T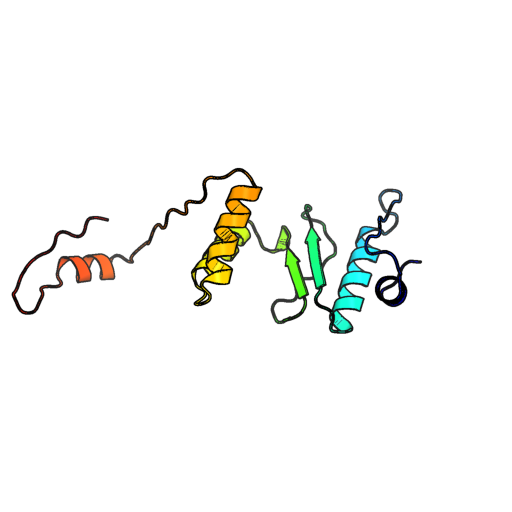YR A C 1
ATOM 986 O O . TYR A 1 123 ? 22.358 22.352 -31.271 1.00 54.53 123 TYR A O 1
ATOM 994 N N . SER A 1 124 ? 22.159 21.002 -29.498 1.00 54.66 124 SER A N 1
ATOM 995 C CA . SER A 1 124 ? 22.437 22.064 -28.532 1.00 54.66 124 SER A CA 1
ATOM 996 C C . SER A 1 124 ? 23.943 22.293 -28.445 1.00 54.66 124 SER A C 1
ATOM 998 O O . SER A 1 124 ? 24.659 21.479 -27.860 1.00 54.66 124 SER A O 1
ATOM 1000 N N . THR A 1 125 ? 24.408 23.394 -29.024 1.00 55.22 125 THR A N 1
ATOM 1001 C CA . THR A 1 125 ? 25.761 23.915 -28.839 1.00 55.22 125 THR A CA 1
ATOM 1002 C C . THR A 1 125 ? 25.813 24.776 -27.574 1.00 55.22 125 THR A C 1
ATOM 1004 O O . THR A 1 125 ? 24.857 25.480 -27.238 1.00 55.22 125 THR A O 1
ATOM 1007 N N . ASN A 1 126 ? 26.913 24.698 -26.824 1.00 57.00 126 ASN A N 1
ATOM 1008 C CA . ASN A 1 126 ? 27.179 25.665 -25.754 1.00 57.00 126 ASN A CA 1
ATOM 1009 C C . ASN A 1 126 ? 27.563 27.025 -26.363 1.00 57.00 126 ASN A C 1
ATOM 1011 O O . ASN A 1 126 ? 27.860 27.115 -27.550 1.00 57.00 126 ASN A O 1
ATOM 1015 N N . ALA A 1 127 ? 27.648 28.081 -25.545 1.00 56.44 127 ALA A N 1
ATOM 1016 C CA . ALA A 1 127 ? 28.121 29.409 -25.971 1.00 56.44 127 ALA A CA 1
ATOM 1017 C C . ALA A 1 127 ? 29.527 29.416 -26.627 1.00 56.44 127 ALA A C 1
ATOM 1019 O O . ALA A 1 127 ? 29.933 30.429 -27.186 1.00 56.44 127 ALA A O 1
ATOM 1020 N N . PHE A 1 128 ? 30.248 28.292 -26.553 1.00 60.34 128 PHE A N 1
ATOM 1021 C CA . PHE A 1 128 ? 31.573 28.055 -27.128 1.00 60.34 128 PHE A CA 1
ATOM 1022 C C . PHE A 1 128 ? 31.576 27.033 -28.285 1.00 60.34 128 PHE A C 1
ATOM 1024 O O . PHE A 1 128 ? 32.639 26.599 -28.701 1.00 60.34 128 PHE A O 1
ATOM 1031 N N . ASP A 1 129 ? 30.403 26.654 -28.807 1.00 59.72 129 ASP A N 1
ATOM 1032 C CA . ASP A 1 129 ? 30.227 25.786 -29.988 1.00 59.72 129 ASP A CA 1
ATOM 1033 C C . ASP A 1 129 ? 30.773 24.342 -29.870 1.00 59.72 129 ASP A C 1
ATOM 1035 O O . ASP A 1 129 ? 30.892 23.616 -30.858 1.00 59.72 129 ASP A O 1
ATOM 1039 N N . ASP A 1 130 ? 31.048 23.883 -28.646 1.00 53.62 130 ASP A N 1
ATOM 1040 C CA . ASP A 1 130 ? 31.472 22.507 -28.375 1.00 53.62 130 ASP A CA 1
ATOM 1041 C C . ASP A 1 130 ? 30.311 21.501 -28.508 1.00 53.62 130 ASP A C 1
ATOM 1043 O O . ASP A 1 130 ? 29.239 21.669 -27.914 1.00 53.62 130 ASP A O 1
ATOM 1047 N N . TYR A 1 131 ? 30.554 20.405 -29.237 1.00 55.47 131 TYR A N 1
ATOM 1048 C CA . TYR A 1 131 ? 29.632 19.274 -29.383 1.00 55.47 131 TYR A CA 1
ATOM 1049 C C . TYR A 1 131 ? 29.985 18.156 -28.393 1.00 55.47 131 TYR A C 1
ATOM 1051 O O . TYR A 1 131 ? 31.054 17.552 -28.489 1.00 55.47 131 TYR A O 1
ATOM 1059 N N . TYR A 1 132 ? 29.064 17.804 -27.491 1.00 52.47 132 TYR A N 1
ATOM 1060 C CA . TYR A 1 132 ? 29.224 16.630 -26.625 1.00 52.47 132 TYR A CA 1
ATOM 1061 C C . TYR A 1 132 ? 28.426 15.435 -27.163 1.00 52.47 132 TYR A C 1
ATOM 1063 O O . TYR A 1 132 ? 27.210 15.539 -27.350 1.00 52.47 132 TYR A O 1
ATOM 1071 N N . PRO A 1 133 ? 29.055 14.264 -27.372 1.00 50.19 133 PRO A N 1
ATOM 1072 C CA . PRO A 1 133 ? 28.320 13.057 -27.713 1.00 50.19 133 PRO A CA 1
ATOM 1073 C C . PRO A 1 133 ? 27.542 12.563 -26.488 1.00 50.19 133 PRO A C 1
ATOM 1075 O O . PRO A 1 133 ? 28.114 12.092 -25.506 1.00 50.19 133 PRO A O 1
ATOM 1078 N N . ILE A 1 134 ? 26.214 12.653 -26.553 1.00 54.34 134 ILE A N 1
ATOM 1079 C CA . ILE A 1 134 ? 25.319 12.081 -25.544 1.00 54.34 134 ILE A CA 1
ATOM 1080 C C . ILE A 1 134 ? 24.905 10.686 -26.014 1.00 54.34 134 ILE A C 1
ATOM 1082 O O . ILE A 1 134 ? 24.142 10.529 -26.972 1.00 54.34 134 ILE A O 1
ATOM 1086 N N . PHE A 1 135 ? 25.433 9.665 -25.340 1.00 49.62 135 PHE A N 1
ATOM 1087 C CA . PHE A 1 135 ? 25.075 8.268 -25.568 1.00 49.62 135 PHE A CA 1
ATOM 1088 C C . PHE A 1 135 ? 23.767 7.946 -24.825 1.00 49.62 135 PHE A C 1
ATOM 1090 O O . PHE A 1 135 ? 23.642 8.227 -23.633 1.00 49.62 135 PHE A O 1
ATOM 1097 N N . PHE A 1 136 ? 22.780 7.403 -25.547 1.00 52.28 136 PHE A N 1
ATOM 1098 C CA . PHE A 1 136 ? 21.479 6.968 -25.014 1.00 52.28 136 PHE A CA 1
ATOM 1099 C C . PHE A 1 136 ? 21.434 5.461 -24.782 1.00 52.28 136 PHE A C 1
ATOM 1101 O O . PHE A 1 136 ? 22.032 4.738 -25.610 1.00 52.28 136 PHE A O 1
#

pLDDT: mean 86.26, std 12.68, range [49.62, 96.88]

Foldseek 3Di:
DDALVCCVPDPDVDDDDDDDPVPCPLVRVQRRQVVCVVVVAQGEAEDADPPGPHDDDPPRPRYHYHYCVVPPCVVVVVLVVLVPDPDVVSPVVVLVVCVVVPHHSDDDDDDDDDPVVVVCLQPDADVVRDGDDDDD

InterPro domains:
  IPR027417 P-loop containing nucleoside triphosphate hydrolase [SSF52540] (12-112)

Organism: NCBI:txid368603